Protein AF-A0A934W436-F1 (afdb_monomer_lite)

Structure (mmCIF, N/CA/C/O backbone):
data_AF-A0A934W436-F1
#
_entry.id   AF-A0A934W436-F1
#
loop_
_atom_site.group_PDB
_atom_site.id
_atom_site.type_symbol
_atom_site.label_atom_id
_atom_site.label_alt_id
_atom_site.label_comp_id
_atom_site.label_asym_id
_atom_site.label_entity_id
_atom_site.label_seq_id
_atom_site.pdbx_PDB_ins_code
_atom_site.Cartn_x
_atom_site.Cartn_y
_atom_site.Cartn_z
_atom_site.occupancy
_atom_site.B_iso_or_equiv
_atom_site.auth_seq_id
_atom_site.auth_comp_id
_atom_site.auth_asym_id
_atom_site.auth_atom_id
_atom_site.pdbx_PDB_model_num
ATOM 1 N N . MET A 1 1 ? 6.545 0.722 -7.356 1.00 91.00 1 MET A N 1
ATOM 2 C CA . MET A 1 1 ? 7.715 1.600 -7.583 1.00 91.00 1 MET A CA 1
ATOM 3 C C . MET A 1 1 ? 7.360 2.884 -8.337 1.00 91.00 1 MET A C 1
ATOM 5 O O . MET A 1 1 ? 6.712 2.818 -9.384 1.00 91.00 1 MET A O 1
ATOM 9 N N . PHE A 1 2 ? 7.824 4.039 -7.852 1.00 93.25 2 PHE A N 1
ATOM 10 C CA . PHE A 1 2 ? 7.651 5.366 -8.471 1.00 93.25 2 PHE A CA 1
ATOM 11 C C . PHE A 1 2 ? 8.855 6.288 -8.186 1.00 93.25 2 PHE A C 1
ATOM 13 O O . PHE A 1 2 ? 9.801 5.868 -7.521 1.00 93.25 2 PHE A O 1
ATOM 20 N N . LEU A 1 3 ? 8.851 7.511 -8.733 1.00 93.94 3 LEU A N 1
ATOM 21 C CA . LEU A 1 3 ? 9.884 8.522 -8.483 1.00 93.94 3 LEU A CA 1
ATOM 22 C C . LEU A 1 3 ? 9.364 9.609 -7.542 1.00 93.94 3 LEU A C 1
ATOM 24 O O . LEU A 1 3 ? 8.308 10.186 -7.796 1.00 93.94 3 LEU A O 1
ATOM 28 N N . LEU A 1 4 ? 10.141 9.910 -6.506 1.00 94.25 4 LEU A N 1
ATOM 29 C CA . LEU A 1 4 ? 9.974 11.071 -5.640 1.00 94.25 4 LEU A CA 1
ATOM 30 C C . LEU A 1 4 ? 11.199 11.973 -5.836 1.00 94.25 4 LEU A C 1
ATOM 32 O O . LEU A 1 4 ? 12.282 11.711 -5.308 1.00 94.25 4 LEU A O 1
ATOM 36 N N . GLY A 1 5 ? 11.064 12.979 -6.704 1.00 91.00 5 GLY A N 1
ATOM 37 C CA . GLY A 1 5 ? 12.211 13.736 -7.210 1.00 91.00 5 GLY A CA 1
ATOM 38 C C . GLY A 1 5 ? 13.228 12.810 -7.907 1.00 91.00 5 GLY A C 1
ATOM 39 O O . GLY A 1 5 ? 12.839 12.061 -8.805 1.00 91.00 5 GLY A O 1
ATOM 40 N N . PRO A 1 6 ? 14.520 12.820 -7.519 1.00 90.19 6 PRO A N 1
ATOM 41 C CA . PRO A 1 6 ? 15.531 11.916 -8.078 1.00 90.19 6 PRO A CA 1
ATOM 42 C C . PRO A 1 6 ? 15.513 10.508 -7.451 1.00 90.19 6 PRO A C 1
ATOM 44 O O . PRO A 1 6 ? 16.274 9.636 -7.876 1.00 90.19 6 PRO A O 1
ATOM 47 N N . THR A 1 7 ? 14.692 10.279 -6.423 1.00 92.38 7 THR A N 1
ATOM 48 C CA . THR A 1 7 ? 14.712 9.054 -5.621 1.00 92.38 7 THR A CA 1
ATOM 49 C C . THR A 1 7 ? 13.713 8.034 -6.149 1.00 92.38 7 THR A C 1
ATOM 51 O O . THR A 1 7 ? 12.533 8.328 -6.327 1.00 92.38 7 THR A O 1
ATOM 54 N N . VAL A 1 8 ? 14.171 6.798 -6.355 1.00 93.81 8 VAL A N 1
ATOM 55 C CA . VAL A 1 8 ? 13.284 5.658 -6.619 1.00 93.81 8 VAL A CA 1
ATOM 56 C C . VAL A 1 8 ? 12.696 5.172 -5.299 1.00 93.81 8 VAL A C 1
ATOM 58 O O . VAL A 1 8 ? 13.447 4.725 -4.425 1.00 93.81 8 VAL A O 1
ATOM 61 N N . VAL A 1 9 ? 11.368 5.219 -5.200 1.00 95.56 9 VAL A N 1
ATOM 62 C CA . VAL A 1 9 ? 10.598 4.639 -4.099 1.00 95.56 9 VAL A CA 1
ATOM 63 C C . VAL A 1 9 ? 10.092 3.256 -4.501 1.00 95.56 9 VAL A C 1
ATOM 65 O O . VAL A 1 9 ? 9.494 3.095 -5.571 1.00 95.56 9 VAL A O 1
ATOM 68 N N . TYR A 1 10 ? 10.335 2.255 -3.660 1.00 94.56 10 TYR A N 1
ATOM 69 C CA . TYR A 1 10 ? 9.993 0.850 -3.888 1.00 94.56 10 TYR A CA 1
ATOM 70 C C . TYR A 1 10 ? 9.135 0.281 -2.752 1.00 94.56 10 TYR A C 1
ATOM 72 O O . TYR A 1 10 ? 9.094 0.820 -1.656 1.00 94.56 10 TYR A O 1
ATOM 80 N N . SER A 1 11 ? 8.438 -0.815 -3.024 1.00 93.06 11 SER A N 1
ATOM 81 C CA . SER A 1 11 ? 7.536 -1.497 -2.090 1.00 93.06 11 SER A CA 1
ATOM 82 C C . SER A 1 11 ? 7.947 -2.948 -1.849 1.00 93.06 11 SER A C 1
ATOM 84 O O . SER A 1 11 ? 8.838 -3.473 -2.520 1.00 93.06 11 SER A O 1
ATOM 86 N N . ALA A 1 12 ? 7.263 -3.634 -0.930 1.00 92.19 12 ALA A N 1
ATOM 87 C CA . ALA A 1 12 ? 7.470 -5.065 -0.695 1.00 92.19 12 ALA A CA 1
ATOM 88 C C . ALA A 1 12 ? 7.273 -5.897 -1.977 1.00 92.19 12 ALA A C 1
ATOM 90 O O . ALA A 1 12 ? 8.106 -6.741 -2.301 1.00 92.19 12 ALA A O 1
ATOM 91 N N . SER A 1 13 ? 6.233 -5.601 -2.761 1.00 89.94 13 SER A N 1
ATOM 92 C CA . SER A 1 13 ? 5.982 -6.273 -4.042 1.00 89.94 13 SER A CA 1
ATOM 93 C C . SER A 1 13 ? 7.091 -6.014 -5.067 1.00 89.94 13 SER A C 1
ATOM 95 O O . SER A 1 13 ? 7.414 -6.901 -5.858 1.00 89.94 13 SER A O 1
ATOM 97 N N . ASP A 1 14 ? 7.717 -4.831 -5.042 1.00 93.69 14 ASP A N 1
ATOM 98 C CA . ASP A 1 14 ? 8.873 -4.539 -5.897 1.00 93.69 14 ASP A CA 1
ATOM 99 C C . ASP A 1 14 ? 10.105 -5.364 -5.476 1.00 93.69 14 ASP A C 1
ATOM 101 O O . ASP A 1 14 ? 10.838 -5.841 -6.341 1.00 93.69 14 ASP A O 1
ATOM 105 N N . LEU A 1 15 ? 10.307 -5.599 -4.172 1.00 93.50 15 LEU A N 1
ATOM 106 C CA . LEU A 1 15 ? 11.366 -6.488 -3.673 1.00 93.50 15 LEU A CA 1
ATOM 107 C C . LEU A 1 15 ? 11.132 -7.941 -4.101 1.00 93.50 15 LEU A C 1
ATOM 109 O O . LEU A 1 15 ? 12.060 -8.598 -4.571 1.00 93.50 15 LEU A O 1
ATOM 113 N N . THR A 1 16 ? 9.895 -8.438 -4.006 1.00 94.56 16 THR A N 1
ATOM 114 C CA . THR A 1 16 ? 9.536 -9.775 -4.507 1.00 94.56 16 THR A CA 1
ATOM 115 C C . THR A 1 16 ? 9.777 -9.888 -6.011 1.00 94.56 16 THR A C 1
ATOM 117 O O . THR A 1 16 ? 10.328 -10.886 -6.479 1.00 94.56 16 THR A O 1
ATOM 120 N N . ALA A 1 17 ? 9.418 -8.855 -6.778 1.00 92.62 17 ALA A N 1
ATOM 121 C CA . ALA A 1 17 ? 9.680 -8.820 -8.211 1.00 92.62 17 ALA A CA 1
ATOM 122 C C . ALA A 1 17 ? 11.184 -8.834 -8.525 1.00 92.62 17 ALA A C 1
ATOM 124 O O . ALA A 1 17 ? 11.608 -9.578 -9.407 1.00 92.62 17 ALA A O 1
ATOM 125 N N . ALA A 1 18 ? 11.992 -8.065 -7.787 1.00 95.00 18 ALA A N 1
ATOM 126 C CA . ALA A 1 18 ? 13.448 -8.063 -7.916 1.00 95.00 18 ALA A CA 1
ATOM 127 C C . ALA A 1 18 ? 14.056 -9.437 -7.613 1.00 95.00 18 ALA A C 1
ATOM 129 O O . ALA A 1 18 ? 14.868 -9.910 -8.397 1.00 95.00 18 ALA A O 1
ATOM 130 N N . ALA A 1 19 ? 13.608 -10.097 -6.542 1.00 96.81 19 ALA A N 1
ATOM 131 C CA . ALA A 1 19 ? 14.071 -11.432 -6.164 1.00 96.81 19 ALA A CA 1
ATOM 132 C C . ALA A 1 19 ? 13.651 -12.531 -7.156 1.00 96.81 19 ALA A C 1
ATOM 134 O O . ALA A 1 19 ? 14.287 -13.578 -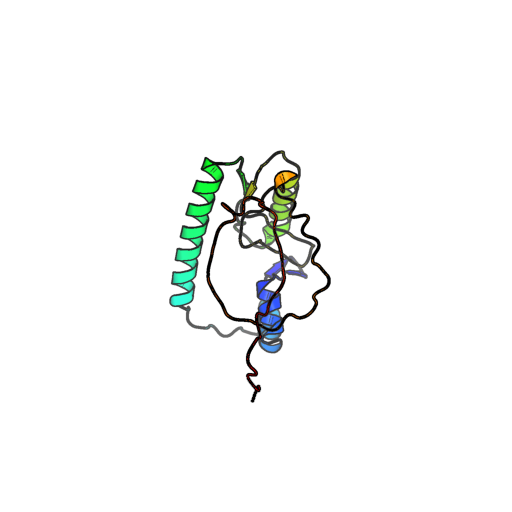7.223 1.00 96.81 19 ALA A O 1
ATOM 135 N N . THR A 1 20 ? 12.569 -12.312 -7.908 1.00 97.06 20 THR A N 1
ATOM 136 C CA . THR A 1 20 ? 12.102 -13.258 -8.932 1.00 97.06 20 THR A CA 1
ATOM 137 C C . THR A 1 20 ? 12.862 -13.081 -10.247 1.00 97.06 20 THR A C 1
ATOM 139 O O . THR A 1 20 ? 13.146 -14.059 -10.934 1.00 97.06 20 THR A O 1
ATOM 142 N N . CYS A 1 21 ? 13.156 -11.835 -10.632 1.00 96.12 21 CYS A N 1
ATOM 143 C CA . CYS A 1 21 ? 13.908 -11.515 -11.841 1.00 96.12 21 CYS A CA 1
ATOM 144 C C . CYS A 1 21 ? 14.511 -10.104 -11.750 1.00 96.12 21 CYS A C 1
ATOM 146 O O . CYS A 1 21 ? 13.811 -9.098 -11.929 1.00 96.12 21 CYS A O 1
ATOM 148 N N . GLU A 1 22 ? 15.826 -10.007 -11.544 1.00 95.75 22 GLU A N 1
ATOM 149 C CA . GLU A 1 22 ? 16.506 -8.716 -11.409 1.00 95.75 22 GLU A CA 1
ATOM 150 C C . GLU A 1 22 ? 16.471 -7.915 -12.717 1.00 95.75 22 GLU A C 1
ATOM 152 O O . GLU A 1 22 ? 16.292 -6.695 -12.699 1.00 95.75 22 GLU A O 1
ATOM 157 N N . TRP A 1 23 ? 16.582 -8.598 -13.863 1.00 93.38 23 TRP A N 1
ATOM 158 C CA . TRP A 1 23 ? 16.550 -7.966 -15.185 1.00 93.38 23 TRP A CA 1
ATOM 159 C C . TRP A 1 23 ? 15.229 -7.236 -15.450 1.00 93.38 23 TRP A C 1
ATOM 161 O O . TRP A 1 23 ? 15.224 -6.072 -15.859 1.00 93.38 23 TRP A O 1
ATOM 171 N N . ALA A 1 24 ? 14.097 -7.886 -15.164 1.00 91.75 24 ALA A N 1
ATOM 172 C CA . ALA A 1 24 ? 12.779 -7.282 -15.338 1.00 91.75 24 ALA A CA 1
ATOM 173 C C . ALA A 1 24 ? 12.615 -6.032 -14.456 1.00 91.75 24 ALA A C 1
ATOM 175 O O . ALA A 1 24 ? 12.082 -5.013 -14.902 1.00 91.75 24 ALA A O 1
ATOM 176 N N . THR A 1 25 ? 13.116 -6.078 -13.220 1.00 93.38 25 THR A N 1
ATOM 177 C CA . THR A 1 25 ? 13.111 -4.922 -12.316 1.00 93.38 25 THR A CA 1
ATOM 178 C C . THR A 1 25 ? 14.012 -3.795 -12.824 1.00 93.38 25 THR A C 1
ATOM 180 O O . THR A 1 25 ? 13.583 -2.641 -12.830 1.00 93.38 25 THR A O 1
ATOM 183 N N . MET A 1 26 ? 15.210 -4.101 -13.332 1.00 93.94 26 MET A N 1
ATOM 184 C CA . MET A 1 26 ? 16.108 -3.106 -13.931 1.00 93.94 26 MET A CA 1
ATOM 185 C C . MET A 1 26 ? 15.455 -2.392 -15.122 1.00 93.94 26 MET A C 1
ATOM 187 O O . MET A 1 26 ? 15.512 -1.165 -15.204 1.00 93.94 26 MET A O 1
ATOM 191 N N . HIS A 1 27 ? 14.769 -3.127 -16.001 1.00 93.19 27 HIS A N 1
ATOM 192 C CA . HIS A 1 27 ? 14.014 -2.538 -17.111 1.00 93.19 27 HIS A CA 1
ATOM 193 C C . HIS A 1 27 ? 12.884 -1.621 -16.624 1.00 93.19 27 HIS A C 1
ATOM 195 O O . HIS A 1 27 ? 12.697 -0.527 -17.162 1.00 93.19 27 HIS A O 1
ATOM 201 N N . ARG A 1 28 ? 12.163 -2.018 -15.565 1.00 92.69 28 ARG A N 1
ATOM 202 C CA . ARG A 1 28 ? 11.137 -1.169 -14.936 1.00 92.69 28 ARG A CA 1
ATOM 203 C C . ARG A 1 28 ? 11.723 0.130 -14.395 1.00 92.69 28 ARG A C 1
ATOM 205 O O . ARG A 1 28 ? 11.153 1.191 -14.639 1.00 92.69 28 ARG A O 1
ATOM 212 N N . VAL A 1 29 ? 12.863 0.064 -13.706 1.00 93.44 29 VAL A N 1
ATOM 213 C CA . VAL A 1 29 ? 13.583 1.256 -13.227 1.00 93.44 29 VAL A CA 1
ATOM 214 C C . VAL A 1 29 ? 14.011 2.126 -14.408 1.00 93.44 29 VAL A C 1
ATOM 216 O O . VAL A 1 29 ? 13.778 3.333 -14.400 1.00 93.44 29 VAL A O 1
ATOM 219 N N . GLY A 1 30 ? 14.589 1.517 -15.446 1.00 94.06 30 GLY A N 1
ATOM 220 C CA . GLY A 1 30 ? 15.020 2.209 -16.656 1.00 94.06 30 GLY A CA 1
ATOM 221 C C . GLY A 1 30 ? 13.892 3.008 -17.306 1.00 94.06 30 GLY A C 1
ATOM 222 O O . GLY A 1 30 ? 14.100 4.169 -17.652 1.00 94.06 30 GLY A O 1
ATOM 223 N N . ALA A 1 31 ? 12.691 2.437 -17.408 1.00 93.69 31 ALA A N 1
ATOM 224 C CA . ALA A 1 31 ? 11.555 3.150 -17.985 1.00 93.69 31 ALA A CA 1
ATOM 225 C C . ALA A 1 31 ? 11.033 4.273 -17.092 1.00 93.69 31 ALA A C 1
ATOM 227 O O . ALA A 1 31 ? 10.691 5.339 -17.595 1.00 93.69 31 ALA A O 1
ATOM 228 N N . LYS A 1 32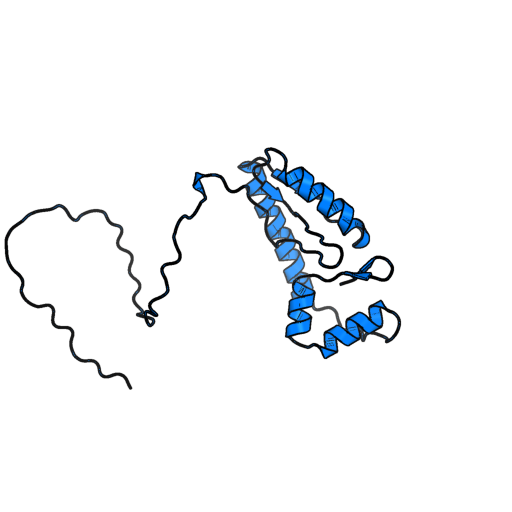 ? 11.012 4.083 -15.763 1.00 91.44 32 LYS A N 1
ATOM 229 C CA . LYS A 1 32 ? 10.656 5.167 -14.831 1.00 91.44 32 LYS A CA 1
ATOM 230 C C . LYS A 1 32 ? 11.615 6.354 -14.952 1.00 91.44 32 LYS A C 1
ATOM 232 O O . LYS A 1 32 ? 11.177 7.486 -14.807 1.00 91.44 32 LYS A O 1
ATOM 237 N N . LEU A 1 33 ? 12.884 6.099 -15.273 1.00 91.81 33 LEU A N 1
ATOM 238 C CA . LEU A 1 33 ? 13.908 7.119 -15.523 1.00 91.81 33 LEU A CA 1
ATOM 239 C C . LEU A 1 33 ? 13.932 7.640 -16.974 1.00 91.81 33 LEU A C 1
ATOM 241 O O . LEU A 1 33 ? 14.824 8.414 -17.314 1.00 91.81 33 LEU A O 1
ATOM 245 N N . GLY A 1 34 ? 13.016 7.197 -17.842 1.00 92.19 34 GLY A N 1
ATOM 246 C CA . GLY A 1 34 ? 12.955 7.614 -19.247 1.00 92.19 34 GLY A CA 1
ATOM 247 C C . GLY A 1 34 ? 14.100 7.095 -20.126 1.00 92.19 34 GLY A C 1
ATOM 248 O O . GLY A 1 34 ? 14.362 7.659 -21.182 1.00 92.19 34 GLY A O 1
ATOM 249 N N . ARG A 1 35 ? 14.811 6.043 -19.698 1.00 94.38 35 ARG A N 1
ATOM 250 C CA . ARG A 1 35 ? 15.982 5.492 -20.411 1.00 94.38 35 ARG A CA 1
ATOM 251 C C . ARG A 1 35 ? 15.631 4.404 -21.417 1.00 94.38 35 ARG A C 1
ATOM 253 O O . ARG A 1 35 ? 16.382 4.187 -22.360 1.00 94.38 35 ARG A O 1
ATOM 260 N N . VAL A 1 36 ? 14.536 3.688 -21.182 1.00 94.50 36 VAL A N 1
ATOM 261 C CA . VAL A 1 36 ? 14.044 2.612 -22.051 1.00 94.50 36 VAL A CA 1
ATOM 262 C C . VAL A 1 36 ? 12.529 2.697 -22.155 1.00 94.50 36 VAL A C 1
ATOM 264 O O . VAL A 1 36 ? 11.864 3.152 -21.225 1.00 94.50 36 VAL A O 1
ATOM 267 N N . GLU A 1 37 ? 11.974 2.228 -23.265 1.00 90.81 37 GLU A N 1
ATOM 268 C CA . GLU A 1 37 ? 10.537 2.003 -23.370 1.00 90.81 37 GLU A CA 1
ATOM 269 C C . GLU A 1 37 ? 10.173 0.673 -22.698 1.00 90.81 37 GLU A C 1
ATOM 271 O O . GLU A 1 37 ? 10.914 -0.311 -22.774 1.00 90.81 37 GLU A O 1
ATOM 276 N N . LEU A 1 38 ? 9.039 0.646 -22.000 1.00 85.75 38 LEU A N 1
ATOM 277 C CA . LEU A 1 38 ? 8.544 -0.552 -21.333 1.00 85.75 38 LEU A CA 1
ATOM 278 C C . LEU A 1 38 ? 7.468 -1.184 -22.210 1.00 85.75 38 LEU A C 1
ATOM 280 O O . LEU A 1 38 ? 6.481 -0.527 -22.543 1.00 85.75 38 LEU A O 1
ATOM 284 N N . SER A 1 39 ? 7.653 -2.453 -22.574 1.00 82.56 39 SER A N 1
ATOM 285 C CA . SER A 1 39 ? 6.657 -3.190 -23.348 1.00 82.56 39 SER A CA 1
ATOM 286 C C . SER A 1 39 ? 5.315 -3.185 -22.620 1.00 82.56 39 SER A C 1
ATOM 288 O O . SER A 1 39 ? 5.237 -3.491 -21.427 1.00 82.56 39 SER A O 1
ATOM 290 N N . LYS A 1 40 ? 4.256 -2.831 -23.348 1.00 78.25 40 LYS A N 1
ATOM 291 C CA . LYS A 1 40 ? 2.889 -2.949 -22.850 1.00 78.25 40 LYS A CA 1
ATOM 292 C C . LYS A 1 40 ? 2.504 -4.421 -22.889 1.00 78.25 40 LYS A C 1
ATOM 294 O O . LYS A 1 40 ? 2.593 -5.054 -23.937 1.00 78.25 40 LYS A O 1
ATOM 299 N N . PHE A 1 41 ? 2.109 -4.947 -21.741 1.00 78.44 41 PHE A N 1
ATOM 300 C CA . PHE A 1 41 ? 1.466 -6.249 -21.654 1.00 78.44 41 PHE A CA 1
ATOM 301 C C . PHE A 1 41 ? -0.045 -6.039 -21.661 1.00 78.44 41 PHE A C 1
ATOM 303 O O . PHE A 1 41 ? -0.525 -5.027 -21.142 1.00 78.44 41 PHE A O 1
ATOM 310 N N . GLU A 1 42 ? -0.770 -6.985 -22.254 1.00 87.25 42 GLU A N 1
ATOM 311 C CA . GLU A 1 42 ? -2.229 -7.020 -22.164 1.00 87.25 42 GLU A CA 1
ATOM 312 C C . GLU A 1 42 ? -2.669 -7.078 -20.700 1.00 87.25 42 GLU A C 1
ATOM 314 O O . GLU A 1 42 ? -1.976 -7.641 -19.844 1.00 87.25 42 GLU A O 1
ATOM 319 N N . ALA A 1 43 ? -3.814 -6.463 -20.410 1.00 85.50 43 ALA A N 1
ATOM 320 C CA . ALA A 1 43 ? -4.379 -6.502 -19.073 1.00 85.50 43 ALA A CA 1
ATOM 321 C C . ALA A 1 43 ? -4.713 -7.951 -18.689 1.00 85.50 43 ALA A C 1
ATOM 323 O O . ALA A 1 43 ? -5.308 -8.696 -19.465 1.00 85.50 43 ALA A O 1
ATOM 324 N N . ASP A 1 44 ? -4.339 -8.347 -17.474 1.00 92.06 44 ASP A N 1
ATOM 325 C CA . ASP A 1 44 ? -4.717 -9.647 -16.929 1.00 92.06 44 ASP A CA 1
ATOM 326 C C . ASP A 1 44 ? -6.121 -9.542 -16.311 1.00 92.06 44 ASP A C 1
ATOM 328 O O . ASP A 1 44 ? -6.308 -8.985 -15.223 1.00 92.06 44 ASP A O 1
ATOM 332 N N . ASP A 1 45 ? -7.120 -10.076 -17.015 1.00 94.75 45 ASP A N 1
ATOM 333 C CA . ASP A 1 45 ? -8.521 -10.072 -16.581 1.00 94.75 45 ASP A CA 1
ATOM 334 C C . ASP A 1 45 ? -8.734 -10.808 -15.249 1.00 94.75 45 ASP A C 1
ATOM 336 O O . ASP A 1 45 ? -9.586 -10.418 -14.439 1.00 94.75 45 ASP A O 1
ATOM 340 N N . MET A 1 46 ? -7.952 -11.858 -14.981 1.00 95.81 46 MET A N 1
ATOM 341 C CA . MET A 1 46 ? -8.017 -12.594 -13.719 1.00 95.81 46 MET A CA 1
ATOM 342 C C . MET A 1 46 ? -7.445 -11.762 -12.575 1.00 95.81 46 MET A C 1
ATOM 344 O O . MET A 1 46 ? -8.043 -11.725 -11.494 1.00 95.81 46 MET A O 1
ATOM 348 N N . LEU A 1 47 ? -6.346 -11.044 -12.808 1.00 92.25 47 LEU A N 1
ATOM 349 C CA . LEU A 1 47 ? -5.797 -10.093 -11.845 1.00 92.25 47 LEU A CA 1
ATOM 350 C C . LEU A 1 47 ? -6.792 -8.959 -11.568 1.00 92.25 47 LEU A C 1
ATOM 352 O O . LEU A 1 47 ? -7.075 -8.668 -10.406 1.00 92.25 47 LEU A O 1
ATOM 356 N N . ALA A 1 48 ? -7.388 -8.372 -12.610 1.00 93.62 48 ALA A N 1
ATOM 357 C CA . ALA A 1 48 ? -8.374 -7.301 -12.476 1.00 93.62 48 ALA A CA 1
ATOM 358 C C . ALA A 1 48 ? -9.616 -7.750 -11.689 1.00 93.62 48 ALA A C 1
ATOM 360 O O . ALA A 1 48 ? -10.130 -7.019 -10.838 1.00 93.62 48 ALA A O 1
ATOM 361 N N . ARG A 1 49 ? -10.096 -8.974 -11.936 1.00 96.38 49 ARG A N 1
ATOM 362 C CA . ARG A 1 49 ? -11.200 -9.564 -11.173 1.00 96.38 49 ARG A CA 1
ATOM 363 C C . ARG A 1 49 ? -10.814 -9.819 -9.717 1.00 96.38 49 ARG A C 1
ATOM 365 O O . ARG A 1 49 ? -11.609 -9.531 -8.825 1.00 96.38 49 ARG A O 1
ATOM 372 N N . THR A 1 50 ? -9.619 -10.352 -9.475 1.00 95.94 50 THR A N 1
ATOM 373 C CA . THR A 1 50 ? -9.146 -10.679 -8.122 1.00 95.94 50 THR A CA 1
ATOM 374 C C . THR A 1 50 ? -8.937 -9.419 -7.287 1.00 95.94 50 THR A C 1
ATOM 376 O O . THR A 1 50 ? -9.33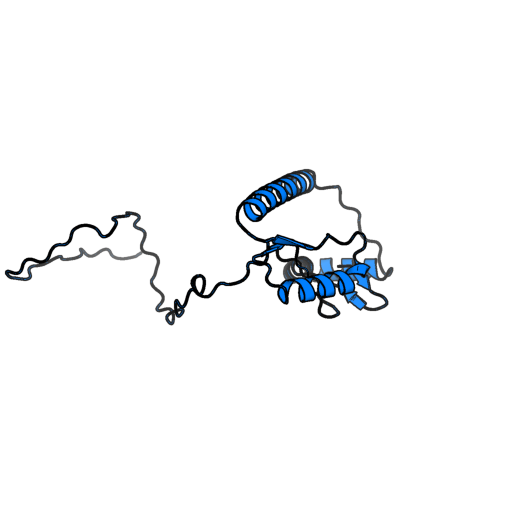7 -9.410 -6.128 1.00 95.94 50 THR A O 1
ATOM 379 N N . ALA A 1 51 ? -8.425 -8.337 -7.882 1.00 91.50 51 ALA A N 1
ATOM 380 C CA . ALA A 1 51 ? -8.301 -7.037 -7.225 1.00 91.50 51 ALA A CA 1
ATOM 381 C C . ALA A 1 51 ? -9.660 -6.532 -6.710 1.00 91.50 51 ALA A C 1
ATOM 383 O O . ALA A 1 51 ? -9.805 -6.275 -5.521 1.00 91.50 51 ALA A O 1
ATOM 384 N N . LYS A 1 52 ? -10.698 -6.537 -7.561 1.00 95.19 52 LYS A N 1
ATOM 385 C CA . LYS A 1 52 ? -12.062 -6.130 -7.166 1.00 95.19 52 LYS A CA 1
ATOM 386 C C . LYS A 1 52 ? -12.637 -6.981 -6.030 1.00 95.19 52 LYS A C 1
ATOM 388 O O . LYS A 1 52 ? -13.333 -6.471 -5.154 1.00 95.19 52 LYS A O 1
ATOM 393 N N . LEU A 1 53 ? -12.392 -8.293 -6.061 1.00 96.56 53 LEU A N 1
ATOM 394 C CA . LEU A 1 53 ? -12.831 -9.197 -4.994 1.00 96.56 53 LEU A CA 1
ATOM 395 C C . LEU A 1 53 ? -12.070 -8.947 -3.684 1.00 96.56 53 LEU A C 1
ATOM 397 O O . LEU A 1 53 ? -12.679 -9.048 -2.617 1.00 96.56 53 LEU A O 1
ATOM 401 N N . GLY A 1 54 ? -10.781 -8.608 -3.778 1.00 92.81 54 GLY A N 1
ATOM 402 C CA . GLY A 1 54 ? -9.943 -8.169 -2.664 1.00 92.81 54 GLY A CA 1
ATOM 403 C C . GLY A 1 54 ? -10.477 -6.891 -2.026 1.00 92.81 54 GLY A C 1
ATOM 404 O O . GLY A 1 54 ? -10.805 -6.911 -0.844 1.00 92.81 54 GLY A O 1
ATOM 405 N N . ASP A 1 55 ? -10.709 -5.843 -2.817 1.00 91.88 55 ASP A N 1
ATOM 406 C CA . ASP A 1 55 ? -11.258 -4.567 -2.333 1.00 91.88 55 ASP A CA 1
ATOM 407 C C . ASP A 1 55 ? -12.600 -4.776 -1.607 1.00 91.88 55 ASP A C 1
ATOM 409 O O . ASP A 1 55 ? -12.834 -4.273 -0.508 1.00 91.88 55 ASP A O 1
ATOM 413 N N . ALA A 1 56 ? -13.485 -5.597 -2.183 1.00 95.19 56 ALA A N 1
ATOM 414 C CA . ALA A 1 56 ? -14.761 -5.926 -1.557 1.00 95.19 56 ALA A CA 1
ATOM 415 C C . ALA A 1 56 ? -14.594 -6.712 -0.244 1.00 95.19 56 ALA A C 1
ATOM 417 O O . ALA A 1 56 ? -15.423 -6.583 0.657 1.00 95.19 56 ALA A O 1
ATOM 418 N N . HIS A 1 57 ? -13.573 -7.568 -0.140 1.00 93.69 57 HIS A N 1
ATOM 419 C CA . HIS A 1 57 ? -13.254 -8.276 1.098 1.00 93.69 57 HIS A CA 1
ATOM 420 C C . HIS A 1 57 ? -12.733 -7.320 2.169 1.00 93.69 57 HIS A C 1
ATOM 422 O O . HIS A 1 57 ? -13.232 -7.360 3.290 1.00 93.69 57 HIS A O 1
ATOM 428 N N . GLU A 1 58 ? -11.812 -6.431 1.813 1.00 92.25 58 GLU A N 1
ATOM 429 C CA . GLU A 1 58 ? -11.260 -5.426 2.718 1.00 92.25 58 GLU A CA 1
ATOM 430 C C . GLU A 1 58 ? -12.353 -4.508 3.287 1.00 92.25 58 GLU A C 1
ATOM 432 O O . GLU A 1 58 ? -12.409 -4.294 4.497 1.00 92.25 58 GLU A O 1
ATOM 437 N N . LEU A 1 59 ? -13.311 -4.074 2.460 1.00 93.25 59 LEU A N 1
ATOM 438 C CA . LEU A 1 59 ? -14.462 -3.286 2.918 1.00 93.25 59 LEU A CA 1
ATOM 439 C C . LEU A 1 59 ? -15.370 -4.042 3.900 1.00 93.25 59 LEU A C 1
ATOM 441 O O . LEU A 1 59 ? -15.888 -3.439 4.840 1.00 93.25 59 LEU A O 1
ATOM 445 N N . ARG A 1 60 ? -15.562 -5.357 3.713 1.00 95.06 60 ARG A N 1
ATOM 446 C CA . ARG A 1 60 ? -16.311 -6.184 4.678 1.00 95.06 60 ARG A CA 1
ATOM 447 C C . ARG A 1 60 ? -15.569 -6.282 6.008 1.00 95.06 60 ARG A C 1
ATOM 449 O O . ARG A 1 60 ? -16.173 -6.068 7.051 1.00 95.06 60 ARG A O 1
ATOM 456 N N . VAL A 1 61 ? -14.261 -6.533 5.961 1.00 93.88 61 VAL A N 1
ATOM 457 C CA . VAL A 1 61 ? -13.415 -6.592 7.162 1.00 93.88 61 VAL A CA 1
ATOM 458 C C . VAL A 1 61 ? -13.429 -5.254 7.902 1.00 93.88 61 VAL A C 1
ATOM 460 O O . VAL A 1 61 ? -13.580 -5.231 9.119 1.00 93.88 61 VAL A O 1
ATOM 463 N N . LEU A 1 62 ? -13.337 -4.132 7.188 1.00 93.81 62 LEU A N 1
ATOM 464 C CA . LEU A 1 62 ? -13.445 -2.800 7.778 1.00 93.81 62 LEU A CA 1
ATOM 465 C C . LEU A 1 62 ? -14.790 -2.586 8.488 1.00 93.81 62 LEU A C 1
ATOM 467 O O . LEU A 1 62 ? -14.813 -2.037 9.589 1.00 93.81 62 LEU A O 1
ATOM 471 N N . ALA A 1 63 ? -15.901 -3.017 7.885 1.00 96.19 63 ALA A N 1
ATOM 472 C CA . ALA A 1 63 ? -17.218 -2.919 8.512 1.00 96.19 63 ALA A CA 1
ATOM 473 C C . ALA A 1 63 ? -17.284 -3.719 9.826 1.00 96.19 63 ALA A C 1
ATOM 475 O O . ALA A 1 63 ? -17.760 -3.197 10.836 1.00 96.19 63 ALA A O 1
ATOM 476 N N . ASP A 1 64 ? -16.735 -4.936 9.841 1.00 95.44 64 ASP A N 1
ATOM 477 C CA . ASP A 1 64 ? -16.668 -5.779 11.042 1.00 95.44 64 ASP A CA 1
ATOM 478 C C . ASP A 1 64 ? -15.777 -5.156 12.136 1.00 95.44 64 ASP A C 1
ATOM 480 O O . ASP A 1 64 ? -16.117 -5.171 13.325 1.00 95.44 64 ASP A O 1
ATOM 484 N N . LEU A 1 65 ? -14.647 -4.556 11.746 1.00 94.56 65 LEU A N 1
ATOM 485 C CA . LEU A 1 65 ? -13.752 -3.849 12.665 1.00 94.56 65 LEU A CA 1
ATOM 486 C C . LEU A 1 65 ? -14.446 -2.631 13.285 1.00 94.56 65 LEU A C 1
ATOM 488 O O . LEU A 1 65 ? -14.422 -2.479 14.503 1.00 94.56 65 LEU A O 1
ATOM 492 N N . LYS A 1 66 ? -15.133 -1.813 12.479 1.00 95.75 66 LYS A N 1
ATOM 493 C CA . LYS A 1 66 ? -15.898 -0.645 12.952 1.00 95.75 66 LYS A CA 1
ATOM 494 C C . LYS A 1 66 ? -17.050 -1.018 13.883 1.00 95.75 66 LYS A C 1
ATOM 496 O O . LYS A 1 66 ? -17.406 -0.237 14.757 1.00 95.75 66 LYS A O 1
ATOM 501 N N . ALA A 1 67 ? -17.634 -2.202 13.711 1.00 96.94 67 ALA A N 1
ATOM 502 C CA . ALA A 1 67 ? -18.697 -2.685 14.588 1.00 96.94 67 ALA A CA 1
ATOM 503 C C . ALA A 1 67 ? -18.190 -3.086 15.984 1.00 96.94 67 ALA A C 1
ATOM 505 O O . ALA A 1 67 ? -18.980 -3.162 16.924 1.00 96.94 67 ALA A O 1
ATOM 506 N N . THR A 1 68 ? -16.893 -3.376 16.129 1.00 94.50 68 THR A N 1
ATOM 507 C CA . THR A 1 68 ? -16.339 -3.997 17.342 1.00 94.50 68 THR A CA 1
ATOM 508 C C . THR A 1 68 ? -15.240 -3.186 18.020 1.00 94.50 68 THR A C 1
ATOM 510 O O . THR A 1 68 ? -14.908 -3.472 19.172 1.00 94.50 68 THR A O 1
ATOM 513 N N . ARG A 1 69 ? -14.649 -2.203 17.334 1.00 94.88 69 ARG A N 1
ATOM 514 C CA . ARG A 1 69 ? -13.463 -1.471 17.788 1.00 94.88 69 ARG A CA 1
ATOM 515 C C . ARG A 1 69 ? -13.493 -0.014 17.350 1.00 94.88 69 ARG A C 1
ATOM 517 O O . ARG A 1 69 ? -14.191 0.353 16.411 1.00 94.88 69 ARG A O 1
ATOM 524 N N . ASP A 1 70 ? -12.674 0.789 18.020 1.00 95.25 70 ASP A N 1
ATOM 525 C CA . ASP A 1 70 ? -12.342 2.136 17.568 1.00 95.25 70 ASP A CA 1
ATOM 526 C C . ASP A 1 70 ? -11.317 2.059 16.426 1.00 95.25 70 ASP A C 1
ATOM 528 O O . ASP A 1 70 ? -10.228 1.499 16.603 1.00 95.25 70 ASP A O 1
ATOM 532 N N . VAL A 1 71 ? -11.693 2.564 15.250 1.00 96.06 71 VAL A N 1
ATOM 533 C CA . VAL A 1 71 ? -10.924 2.444 14.006 1.00 96.06 71 VAL A CA 1
ATOM 534 C C . VAL A 1 71 ? -10.578 3.833 13.488 1.00 96.06 71 VAL A C 1
ATOM 536 O O . VAL A 1 71 ? -11.469 4.621 13.178 1.00 96.06 71 VAL A O 1
ATOM 539 N N . VAL A 1 72 ? -9.286 4.093 13.304 1.00 96.88 72 VAL A N 1
ATOM 540 C CA . VAL A 1 72 ? -8.800 5.231 12.518 1.00 96.88 72 VAL A CA 1
ATOM 541 C C . VAL A 1 72 ? -8.478 4.743 11.114 1.00 96.88 72 VAL A C 1
ATOM 543 O O . VAL A 1 72 ? -7.679 3.827 10.928 1.00 96.88 72 VAL A O 1
ATOM 546 N N . GLU A 1 73 ? -9.106 5.354 10.119 1.00 95.25 73 GLU A N 1
ATOM 547 C CA . GLU A 1 73 ? -8.850 5.073 8.710 1.00 95.25 73 GLU A CA 1
ATOM 548 C C . GLU A 1 73 ? -7.849 6.076 8.155 1.00 95.25 73 GLU A C 1
ATOM 550 O O . GLU A 1 73 ? -8.044 7.287 8.260 1.00 95.25 73 GLU A O 1
ATOM 555 N N . ILE A 1 74 ? -6.795 5.563 7.533 1.00 94.75 74 ILE A N 1
ATOM 556 C CA . ILE A 1 74 ? -5.886 6.364 6.726 1.00 94.75 74 ILE A CA 1
ATOM 557 C C . ILE A 1 74 ? -6.373 6.286 5.281 1.00 94.75 74 ILE A C 1
ATOM 559 O O . ILE A 1 74 ? -6.569 5.200 4.732 1.00 94.75 74 ILE A O 1
ATOM 563 N N . ALA A 1 75 ? -6.631 7.442 4.672 1.00 90.81 75 ALA A N 1
ATOM 564 C CA . ALA A 1 75 ? -7.069 7.488 3.286 1.00 90.81 75 ALA A CA 1
ATOM 565 C C . ALA A 1 75 ? -5.947 6.989 2.368 1.00 90.81 75 ALA A C 1
ATOM 567 O O . ALA A 1 75 ? -4.777 7.332 2.549 1.00 90.81 75 ALA A O 1
ATOM 568 N N . ARG A 1 76 ? -6.310 6.197 1.356 1.00 85.94 76 ARG A N 1
ATOM 569 C CA . ARG A 1 76 ? -5.354 5.804 0.322 1.00 85.94 76 ARG A CA 1
ATOM 570 C C . ARG A 1 76 ? -4.975 7.053 -0.485 1.00 85.94 76 ARG A C 1
ATOM 572 O O . ARG A 1 76 ? -5.894 7.747 -0.922 1.00 85.94 76 ARG A O 1
ATOM 579 N N . PRO A 1 77 ? -3.679 7.334 -0.698 1.00 88.69 77 PRO A N 1
ATOM 580 C CA . PRO A 1 77 ? -3.267 8.524 -1.431 1.00 88.69 77 PRO A CA 1
ATOM 581 C C . PRO A 1 77 ? -3.777 8.483 -2.871 1.00 88.69 77 PRO A C 1
ATOM 583 O O . PRO A 1 77 ? -3.757 7.427 -3.515 1.00 88.69 77 PRO A O 1
ATOM 586 N N . GLU A 1 78 ? -4.195 9.637 -3.388 1.00 89.81 78 GLU A N 1
ATOM 587 C CA . GLU A 1 78 ? -4.570 9.774 -4.800 1.00 89.81 78 GLU A CA 1
ATOM 588 C C . GLU A 1 78 ? -3.320 9.767 -5.685 1.00 89.81 78 GLU A C 1
ATOM 590 O O . GLU A 1 78 ? -3.333 9.249 -6.806 1.00 89.81 78 GLU A O 1
ATOM 595 N N . ASN A 1 79 ? -2.212 10.295 -5.154 1.00 90.81 79 ASN A N 1
ATOM 596 C CA . ASN A 1 79 ? -0.924 10.335 -5.825 1.00 90.81 79 ASN A CA 1
ATOM 597 C C . ASN A 1 79 ? 0.160 9.618 -5.002 1.00 90.81 79 ASN A C 1
ATOM 599 O O . ASN A 1 79 ? 0.362 9.957 -3.837 1.00 90.81 79 ASN A O 1
ATOM 603 N N . PRO A 1 80 ? 0.947 8.696 -5.594 1.00 88.00 80 PRO A N 1
ATOM 604 C CA . PRO A 1 80 ? 2.065 8.052 -4.904 1.00 88.00 80 PRO A CA 1
ATOM 605 C C . PRO A 1 80 ? 3.057 9.014 -4.230 1.00 88.00 80 PRO A C 1
ATOM 607 O O . PRO A 1 80 ? 3.711 8.635 -3.264 1.00 88.00 80 PRO A O 1
ATOM 610 N N . THR A 1 81 ? 3.183 10.259 -4.699 1.00 90.69 81 THR A N 1
ATOM 611 C CA . THR A 1 81 ? 4.071 11.255 -4.075 1.00 90.69 81 THR A CA 1
ATOM 612 C C . THR A 1 81 ? 3.594 11.752 -2.708 1.00 90.69 81 THR A C 1
ATOM 614 O O . THR A 1 81 ? 4.370 12.378 -1.999 1.00 90.69 81 THR A O 1
ATOM 617 N N . GLU A 1 82 ? 2.351 11.470 -2.314 1.00 93.44 82 GLU A N 1
ATOM 618 C CA . GLU A 1 82 ? 1.779 11.833 -1.005 1.00 93.44 82 GLU A CA 1
ATOM 619 C C . GLU A 1 82 ? 2.229 10.897 0.129 1.00 93.44 82 GLU A C 1
ATOM 621 O O . GLU A 1 82 ? 1.835 11.072 1.280 1.00 93.44 82 GLU A O 1
ATOM 626 N N . VAL A 1 83 ? 3.074 9.909 -0.176 1.00 93.12 83 VAL A N 1
ATOM 627 C CA . VAL A 1 83 ? 3.507 8.853 0.749 1.00 93.12 83 VAL A CA 1
ATOM 628 C C . VAL A 1 83 ? 4.063 9.373 2.084 1.00 93.12 83 VAL A C 1
ATOM 630 O O . VAL A 1 83 ? 3.824 8.766 3.125 1.00 93.12 83 VAL A O 1
ATOM 633 N N . GLU A 1 84 ? 4.757 10.517 2.087 1.00 94.75 84 GLU A N 1
ATOM 634 C CA . GLU A 1 84 ? 5.283 11.136 3.313 1.00 94.75 84 GLU A CA 1
ATOM 635 C C . GLU A 1 84 ? 4.164 11.603 4.246 1.00 94.75 84 GLU A C 1
ATOM 637 O O . GLU A 1 84 ? 4.212 11.380 5.457 1.00 94.75 84 GLU A O 1
ATOM 642 N N . GLU A 1 85 ? 3.130 12.218 3.678 1.00 95.12 85 GLU A N 1
ATOM 643 C CA . GLU A 1 85 ? 1.986 12.713 4.433 1.00 95.12 85 GLU A CA 1
ATOM 644 C C . GLU A 1 85 ? 1.148 11.550 4.972 1.00 95.12 85 GLU A C 1
ATOM 646 O O . GLU A 1 85 ? 0.778 11.548 6.146 1.00 95.12 85 GLU A O 1
ATOM 651 N N . VAL A 1 86 ? 0.926 10.509 4.167 1.00 95.00 86 VAL A N 1
ATOM 652 C CA . VAL A 1 86 ? 0.212 9.295 4.596 1.00 95.00 86 VAL A CA 1
ATOM 653 C C . VAL A 1 86 ? 0.960 8.581 5.729 1.00 95.00 86 VAL A C 1
ATOM 655 O O . VAL A 1 86 ? 0.352 8.179 6.726 1.00 95.00 86 VAL A O 1
ATOM 658 N N . ALA A 1 87 ? 2.290 8.478 5.644 1.00 95.19 87 ALA A N 1
ATOM 659 C CA . ALA A 1 87 ? 3.108 7.905 6.713 1.00 95.19 87 ALA A CA 1
ATOM 660 C C . ALA A 1 87 ? 3.070 8.755 7.995 1.00 95.19 87 ALA A C 1
ATOM 662 O O . ALA A 1 87 ? 3.028 8.222 9.113 1.00 95.19 87 ALA A O 1
ATOM 663 N N . ARG A 1 88 ? 3.021 10.087 7.861 1.00 96.06 88 ARG A N 1
ATOM 664 C CA . ARG A 1 88 ? 2.846 11.004 8.993 1.00 96.06 88 ARG A CA 1
ATOM 665 C C . ARG A 1 88 ? 1.480 10.818 9.655 1.00 96.06 88 ARG A C 1
ATOM 667 O O . ARG A 1 88 ? 1.417 10.710 10.879 1.00 96.06 88 ARG A O 1
ATOM 674 N N . GLN A 1 89 ? 0.402 10.736 8.876 1.00 96.12 89 GLN A N 1
ATOM 675 C CA . GLN A 1 89 ? -0.951 10.472 9.384 1.00 96.12 89 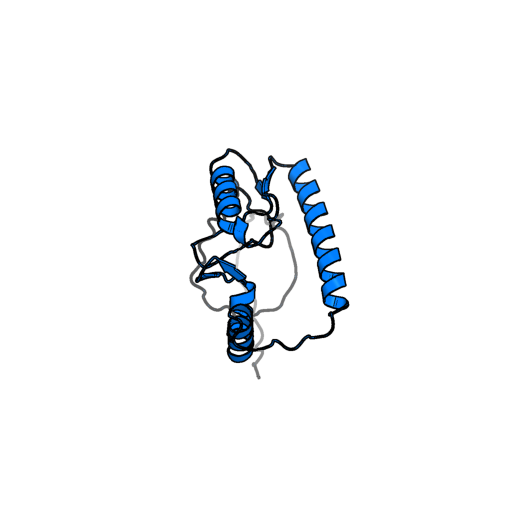GLN A CA 1
ATOM 676 C C . GLN A 1 89 ? -1.025 9.122 10.100 1.00 96.12 89 GLN A C 1
ATOM 678 O O . GLN A 1 89 ? -1.535 9.042 11.216 1.00 96.12 89 GLN A O 1
ATOM 683 N N . THR A 1 90 ? -0.427 8.088 9.508 1.00 95.50 90 THR A N 1
ATOM 684 C CA . THR A 1 90 ? -0.302 6.755 10.110 1.00 95.50 90 THR A CA 1
ATOM 685 C C . THR A 1 90 ? 0.422 6.815 11.459 1.00 95.50 90 THR A C 1
ATOM 687 O O . THR A 1 90 ? -0.036 6.240 12.447 1.00 95.50 90 THR A O 1
ATOM 690 N N . SER A 1 91 ? 1.523 7.565 11.542 1.00 95.19 91 SER A N 1
ATOM 691 C CA . SER A 1 91 ? 2.285 7.740 12.785 1.00 95.19 91 SER A CA 1
ATOM 692 C C . SER A 1 91 ? 1.469 8.441 13.875 1.00 95.19 91 SER A C 1
ATOM 694 O O . SER A 1 91 ? 1.502 8.022 15.032 1.00 95.19 91 SER A O 1
ATOM 696 N N . VAL A 1 92 ? 0.703 9.476 13.514 1.00 96.38 92 VAL A N 1
ATOM 697 C CA . VAL A 1 92 ? -0.216 10.162 14.438 1.00 96.38 92 VAL A CA 1
ATOM 698 C C . VAL A 1 92 ? -1.325 9.215 14.905 1.00 96.38 92 VAL A C 1
ATOM 700 O O . VAL A 1 92 ? -1.624 9.169 16.097 1.00 96.38 92 VAL A O 1
ATOM 703 N N . ALA A 1 93 ? -1.892 8.408 14.005 1.00 95.62 93 ALA A N 1
ATOM 704 C CA . ALA A 1 93 ? -2.915 7.427 14.351 1.00 95.62 93 ALA A CA 1
ATOM 705 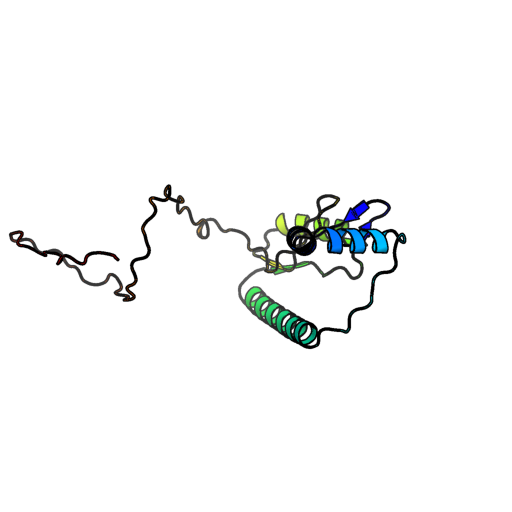C C . ALA A 1 93 ? -2.397 6.390 15.359 1.00 95.62 93 ALA A C 1
ATOM 707 O O . ALA A 1 93 ? -3.086 6.090 16.333 1.00 95.62 93 ALA A O 1
ATOM 708 N N . PHE A 1 94 ? -1.158 5.911 15.211 1.00 94.19 94 PHE A N 1
ATOM 709 C CA . PHE A 1 94 ? -0.555 4.997 16.188 1.00 94.19 94 PHE A CA 1
ATOM 710 C C . PHE A 1 94 ? -0.321 5.619 17.570 1.00 94.19 94 PHE A C 1
ATOM 712 O O . PHE A 1 94 ? -0.323 4.894 18.568 1.00 94.19 94 PHE A O 1
ATOM 719 N N . GLN A 1 95 ? -0.144 6.940 17.642 1.00 94.81 95 GLN A N 1
ATOM 720 C CA . GLN A 1 95 ? 0.004 7.678 18.901 1.00 94.81 95 GLN A CA 1
ATOM 721 C C . GLN A 1 95 ? -1.341 7.986 19.582 1.00 94.81 95 GLN A C 1
ATOM 723 O O . GLN A 1 95 ? -1.352 8.361 20.752 1.00 94.81 95 GLN A O 1
ATOM 728 N N . SER A 1 96 ? -2.465 7.823 18.878 1.00 92.75 96 SER A N 1
ATOM 729 C CA . SER A 1 96 ? -3.814 7.979 19.440 1.00 92.75 96 SER A CA 1
ATOM 730 C C . SER A 1 96 ? -4.220 6.788 20.322 1.00 92.75 96 SER A C 1
ATOM 732 O O . SER A 1 96 ? -3.461 5.839 20.468 1.00 92.75 96 SER A O 1
ATOM 734 N N . GLU A 1 97 ? -5.418 6.795 20.909 1.00 92.81 97 GLU A N 1
ATOM 735 C CA . GLU A 1 97 ? -5.974 5.658 21.671 1.00 92.81 97 GLU A CA 1
ATOM 736 C C . GLU A 1 97 ? -6.645 4.592 20.777 1.00 92.81 97 GLU A C 1
ATOM 738 O O . GLU A 1 97 ? -7.178 3.612 21.298 1.00 92.81 97 GLU A O 1
ATOM 743 N N . ALA A 1 98 ? -6.595 4.747 19.447 1.00 93.81 98 ALA A N 1
ATOM 744 C CA . ALA A 1 98 ? -7.301 3.881 18.508 1.00 93.81 98 ALA A CA 1
ATOM 745 C C . ALA A 1 98 ? -6.975 2.393 18.710 1.00 93.81 98 ALA A C 1
ATOM 747 O O . ALA A 1 98 ? -5.812 1.987 18.847 1.00 93.81 98 ALA A O 1
ATOM 748 N N . GLY A 1 99 ? -8.025 1.570 18.684 1.00 93.94 99 GLY A N 1
ATOM 749 C CA . GLY A 1 99 ? -7.903 0.117 18.734 1.00 93.94 99 GLY A CA 1
ATOM 750 C C . GLY A 1 99 ? -7.320 -0.450 17.442 1.00 93.94 99 GLY A C 1
ATOM 751 O O . GLY A 1 99 ? -6.590 -1.434 17.483 1.00 93.94 99 GLY A O 1
ATOM 752 N N . VAL A 1 100 ? -7.610 0.175 16.299 1.00 95.38 100 VAL A N 1
ATOM 753 C CA . VAL A 1 100 ? -7.171 -0.272 14.974 1.00 95.38 100 VAL A CA 1
ATOM 754 C C . VAL A 1 100 ? -6.805 0.923 14.094 1.00 95.38 100 VAL A C 1
ATOM 756 O O . VAL A 1 100 ? -7.550 1.897 14.030 1.00 95.38 100 VAL A O 1
ATOM 759 N N . VAL A 1 101 ? -5.698 0.815 13.354 1.00 95.50 101 VAL A N 1
ATOM 760 C CA . VAL A 1 101 ? -5.358 1.717 12.243 1.00 95.50 101 VAL A CA 1
ATOM 761 C C . VAL A 1 101 ? -5.539 0.957 10.929 1.00 95.50 101 VAL A C 1
ATOM 763 O O . VAL A 1 101 ? -4.827 -0.010 10.642 1.00 95.50 101 VAL A O 1
ATOM 766 N N . TYR A 1 102 ? -6.535 1.354 10.144 1.00 94.44 102 TYR A N 1
ATOM 767 C CA . TYR A 1 102 ? -6.876 0.738 8.867 1.00 94.44 102 TYR A CA 1
ATOM 768 C C . TYR A 1 102 ? -6.162 1.457 7.718 1.00 94.44 102 TYR A C 1
ATOM 770 O O . TYR A 1 102 ? -6.170 2.685 7.668 1.00 94.44 102 TYR A O 1
ATOM 778 N N . GLN A 1 103 ? -5.560 0.682 6.805 1.00 92.38 103 GLN A N 1
ATOM 779 C CA . GLN A 1 103 ? -4.766 1.180 5.664 1.00 92.38 103 GLN A CA 1
ATOM 780 C C . GLN A 1 103 ? -3.566 2.049 6.081 1.00 92.38 103 GLN A C 1
ATOM 782 O O . GLN A 1 103 ? -3.201 2.993 5.389 1.00 92.38 103 GLN A O 1
ATOM 787 N N . ALA A 1 104 ? -2.939 1.711 7.214 1.00 93.44 104 ALA A N 1
ATOM 788 C CA . ALA A 1 104 ? -1.652 2.279 7.610 1.00 93.44 104 ALA A CA 1
ATOM 789 C C . ALA A 1 104 ? -0.634 2.198 6.456 1.00 93.44 104 ALA A C 1
ATOM 791 O O . ALA A 1 104 ? -0.587 1.197 5.746 1.00 93.44 104 ALA A O 1
ATOM 792 N N . ASP A 1 105 ? 0.212 3.210 6.298 1.00 92.38 105 ASP A N 1
ATOM 793 C CA . ASP A 1 105 ? 1.337 3.174 5.359 1.00 92.38 105 ASP A CA 1
ATOM 794 C C . ASP A 1 105 ? 2.618 3.615 6.067 1.00 92.38 105 ASP A C 1
ATOM 796 O O . ASP A 1 105 ? 2.608 4.472 6.956 1.00 92.38 105 ASP A O 1
ATOM 800 N N . PHE A 1 106 ? 3.733 3.008 5.681 1.00 92.00 106 PHE A N 1
ATOM 801 C CA . PHE A 1 106 ? 5.050 3.285 6.232 1.00 92.00 106 PHE A CA 1
ATOM 802 C C . PHE A 1 106 ? 5.957 3.821 5.140 1.00 92.00 106 PHE A C 1
ATOM 804 O O . PHE A 1 106 ? 6.000 3.278 4.037 1.00 92.00 106 PHE A O 1
ATOM 811 N N . PHE A 1 107 ? 6.740 4.841 5.479 1.00 95.50 107 PHE A N 1
ATOM 812 C CA . PHE A 1 107 ? 7.707 5.425 4.566 1.00 95.50 107 PHE A CA 1
ATOM 813 C C . PHE A 1 107 ? 9.020 5.743 5.274 1.00 95.50 107 PHE A C 1
ATOM 815 O O . PHE A 1 107 ? 9.013 6.383 6.324 1.00 95.50 107 PHE A O 1
ATOM 822 N N . ASP A 1 108 ? 10.141 5.309 4.694 1.00 94.25 108 ASP A N 1
ATOM 823 C CA . ASP A 1 108 ? 11.491 5.547 5.237 1.00 94.25 108 ASP A CA 1
ATOM 824 C C . ASP A 1 108 ? 12.357 6.484 4.369 1.00 94.25 108 ASP A C 1
ATOM 826 O O . ASP A 1 108 ? 13.555 6.637 4.606 1.00 94.25 108 ASP A O 1
ATOM 830 N N . GLY A 1 109 ? 11.762 7.097 3.339 1.00 95.12 109 GLY A N 1
ATOM 831 C CA . GLY A 1 109 ? 12.462 7.897 2.331 1.00 95.12 109 GLY A CA 1
ATOM 832 C C . GLY A 1 109 ? 12.713 7.155 1.014 1.00 95.12 109 GLY A C 1
ATOM 833 O O . GLY A 1 109 ? 12.905 7.796 -0.020 1.00 95.12 109 GLY A O 1
ATOM 834 N N . ARG A 1 110 ? 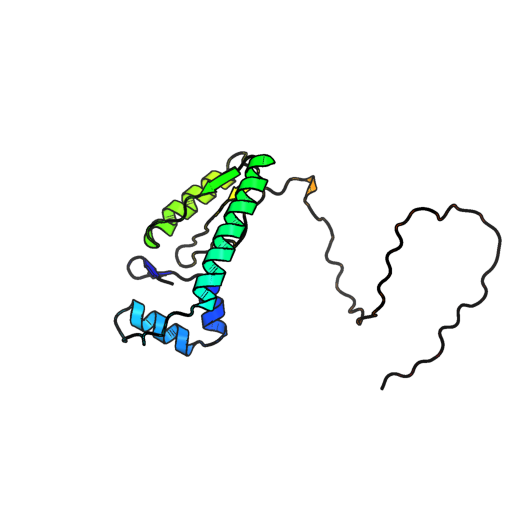12.700 5.814 1.006 1.00 95.00 110 ARG A N 1
ATOM 835 C CA . ARG A 1 110 ? 12.888 5.002 -0.215 1.00 95.00 110 ARG A CA 1
ATOM 836 C C . ARG A 1 110 ? 11.985 3.779 -0.299 1.00 95.00 110 ARG A C 1
ATOM 838 O O . ARG A 1 110 ? 11.734 3.299 -1.400 1.00 95.00 110 ARG A O 1
ATOM 845 N N . PHE A 1 111 ? 11.512 3.271 0.820 1.00 95.12 111 PHE A N 1
ATOM 846 C CA . PHE A 1 111 ? 10.581 2.169 0.913 1.00 95.12 111 PHE A CA 1
ATOM 847 C C . PHE A 1 111 ? 9.209 2.696 1.326 1.00 95.12 111 PHE A C 1
ATOM 849 O O . PHE A 1 111 ? 9.107 3.415 2.315 1.00 95.12 111 PHE A O 1
ATOM 856 N N . SER A 1 112 ? 8.174 2.323 0.575 1.00 92.75 112 SER A N 1
ATOM 857 C CA . SER A 1 112 ? 6.764 2.536 0.910 1.00 92.75 112 SER A CA 1
ATOM 858 C C . SER A 1 112 ? 6.091 1.185 1.145 1.00 92.75 112 SER A C 1
ATOM 860 O O . SER A 1 112 ? 6.158 0.310 0.270 1.00 92.75 112 SER A O 1
ATOM 862 N N . GLY A 1 113 ? 5.430 1.002 2.282 1.00 86.31 113 GLY A N 1
ATOM 863 C CA . GLY A 1 113 ? 4.848 -0.280 2.655 1.00 86.31 113 GLY A CA 1
ATOM 864 C C . GLY A 1 113 ? 3.469 -0.139 3.271 1.00 86.31 113 GLY A C 1
ATOM 865 O O . GLY A 1 113 ? 3.345 0.295 4.409 1.00 86.31 113 GLY A O 1
ATOM 866 N N . THR A 1 114 ? 2.460 -0.649 2.570 1.00 77.94 114 THR A N 1
ATOM 867 C CA . THR A 1 114 ? 1.132 -0.880 3.137 1.00 77.94 114 THR A CA 1
ATOM 868 C C . THR A 1 114 ? 1.052 -2.326 3.638 1.00 77.94 114 THR A C 1
ATOM 870 O O . THR A 1 114 ? 1.308 -3.261 2.869 1.00 77.94 114 THR A O 1
ATOM 873 N N . PRO A 1 115 ? 0.734 -2.570 4.920 1.00 64.62 115 PRO A N 1
ATOM 874 C CA . PRO A 1 115 ? 0.354 -3.896 5.356 1.00 64.62 115 PRO A CA 1
ATOM 875 C C . PRO A 1 115 ? -0.967 -4.253 4.668 1.00 64.62 115 PRO A C 1
ATOM 877 O O . PRO A 1 115 ? -1.908 -3.466 4.641 1.00 64.62 115 PRO A O 1
ATOM 880 N N . THR A 1 116 ? -1.065 -5.468 4.135 1.00 60.66 116 THR A N 1
ATOM 881 C CA . THR A 1 116 ? -2.273 -5.985 3.461 1.00 60.66 116 THR A CA 1
ATOM 882 C C . THR A 1 116 ? -3.466 -6.194 4.411 1.00 60.66 116 THR A C 1
ATOM 884 O O . THR A 1 116 ? -4.469 -6.789 4.038 1.00 60.66 116 THR A O 1
ATOM 887 N N . SER A 1 117 ? -3.344 -5.776 5.670 1.00 61.50 117 SER A N 1
ATOM 888 C CA . SER A 1 117 ? -4.337 -5.902 6.733 1.00 61.50 117 SER A CA 1
ATOM 889 C C . SER A 1 117 ? -4.224 -4.716 7.689 1.00 61.50 117 SER A C 1
ATOM 891 O O . SER A 1 117 ? -3.152 -4.128 7.825 1.00 61.50 117 SER A O 1
ATOM 893 N N . SER A 1 118 ? -5.300 -4.412 8.415 1.00 76.06 118 SER A N 1
ATOM 894 C CA . SER A 1 118 ? -5.298 -3.388 9.463 1.00 76.06 118 SER A CA 1
ATOM 895 C C . SER A 1 118 ? -4.244 -3.652 10.543 1.00 76.06 118 SER A C 1
ATOM 897 O O . SER A 1 118 ? -4.067 -4.796 10.970 1.00 76.06 118 SER A O 1
ATOM 899 N N . CYS A 1 119 ? -3.610 -2.598 11.049 1.00 81.94 119 CYS A N 1
ATOM 900 C CA . CYS A 1 119 ? -2.731 -2.691 12.206 1.00 81.94 119 CYS A CA 1
ATOM 901 C C . CYS A 1 119 ? -3.562 -2.615 13.488 1.00 81.94 119 CYS A C 1
ATOM 903 O O . CYS A 1 119 ? -4.152 -1.582 13.800 1.00 81.94 119 CYS A O 1
ATOM 905 N N . ASP A 1 120 ? -3.609 -3.721 14.223 1.00 84.06 120 ASP A N 1
ATOM 906 C CA . ASP A 1 120 ? -4.304 -3.809 15.503 1.00 84.06 120 ASP A CA 1
ATOM 907 C C . ASP A 1 120 ? -3.398 -3.344 16.644 1.00 84.06 120 ASP A C 1
ATOM 909 O O . ASP A 1 120 ? -2.217 -3.710 16.710 1.00 84.06 120 ASP A O 1
ATOM 913 N N . ARG A 1 121 ? -3.952 -2.569 17.578 1.00 80.06 121 ARG A N 1
ATOM 914 C CA . ARG A 1 121 ? -3.252 -2.243 18.813 1.00 80.06 121 ARG A CA 1
ATOM 915 C C . ARG A 1 121 ? -3.126 -3.519 19.631 1.00 80.06 121 ARG A C 1
ATOM 917 O O . ARG A 1 121 ? -4.100 -4.092 20.116 1.00 80.06 121 ARG A O 1
ATOM 924 N N . MET A 1 122 ? -1.887 -3.938 19.849 1.00 66.81 122 MET A N 1
ATOM 925 C CA . MET A 1 122 ? -1.592 -5.080 20.702 1.00 66.81 122 MET A CA 1
ATOM 926 C C . MET A 1 122 ? -1.998 -4.753 22.150 1.00 66.81 122 MET A C 1
ATOM 928 O O . MET A 1 122 ? -1.277 -4.069 22.876 1.00 66.81 122 MET A O 1
ATOM 932 N N . THR A 1 123 ? -3.160 -5.230 22.596 1.00 60.69 123 THR A N 1
ATOM 933 C CA . THR A 1 123 ? -3.523 -5.172 24.019 1.00 60.69 123 THR A CA 1
ATOM 934 C C . THR A 1 123 ? -2.636 -6.136 24.808 1.00 60.69 123 THR A C 1
ATOM 936 O O . THR A 1 123 ? -2.161 -7.140 24.268 1.00 60.69 123 THR A O 1
ATOM 939 N N . ALA A 1 124 ? -2.416 -5.881 26.102 1.00 55.88 124 ALA A N 1
ATOM 940 C CA . ALA A 1 124 ? -1.606 -6.761 26.956 1.00 55.88 124 ALA A CA 1
ATOM 941 C C . ALA A 1 124 ? -2.074 -8.234 26.922 1.00 55.88 124 ALA A C 1
ATOM 943 O O . ALA A 1 124 ? -1.249 -9.138 27.027 1.00 55.88 124 ALA A O 1
ATOM 944 N N . ALA A 1 125 ? -3.371 -8.471 26.690 1.00 52.59 125 ALA A N 1
ATOM 945 C CA . ALA A 1 125 ? -3.972 -9.797 26.545 1.00 52.59 125 ALA A CA 1
ATOM 946 C C . ALA A 1 125 ? -3.617 -10.519 25.226 1.00 52.59 125 ALA A C 1
ATOM 948 O O . ALA A 1 125 ? -3.718 -11.740 25.155 1.00 52.59 125 ALA A O 1
ATOM 949 N N . THR A 1 126 ? -3.172 -9.792 24.195 1.00 51.81 126 THR A N 1
ATOM 950 C CA . THR A 1 126 ? -2.810 -10.340 22.870 1.00 51.81 126 THR A CA 1
ATOM 951 C C . THR A 1 126 ? -1.310 -10.636 22.754 1.00 51.81 126 THR A C 1
ATOM 953 O O . THR A 1 126 ? -0.836 -11.117 21.722 1.00 51.81 126 THR A O 1
ATOM 956 N N . ARG A 1 127 ? -0.524 -10.394 23.816 1.00 47.50 127 ARG A N 1
ATOM 957 C CA . ARG A 1 127 ? 0.856 -10.883 23.890 1.00 47.50 127 ARG A CA 1
ATOM 958 C C . ARG A 1 127 ? 0.831 -12.408 23.954 1.00 47.50 127 ARG A C 1
ATOM 960 O O . ARG A 1 127 ? 0.758 -12.994 25.028 1.00 47.50 127 ARG A O 1
ATOM 967 N N . SER A 1 128 ? 0.957 -13.056 22.798 1.00 50.09 128 SER A N 1
ATOM 968 C CA . SER A 1 128 ? 1.488 -14.414 22.723 1.00 50.09 128 SER A CA 1
ATOM 969 C C . SER A 1 128 ? 2.919 -14.378 23.266 1.00 50.09 128 SER A C 1
ATOM 971 O O . SER A 1 128 ? 3.883 -14.230 22.519 1.00 50.09 128 SER A O 1
ATOM 973 N N . THR A 1 129 ? 3.074 -14.525 24.577 1.00 45.28 129 THR A N 1
ATOM 974 C CA . THR A 1 129 ? 4.342 -14.866 25.228 1.00 45.28 129 THR A CA 1
ATOM 975 C C . THR A 1 129 ? 4.626 -16.355 25.074 1.00 45.28 129 THR A C 1
ATOM 977 O O . THR A 1 129 ? 5.078 -17.000 26.014 1.00 45.28 129 THR A O 1
ATOM 980 N N . THR A 1 130 ? 4.359 -16.935 23.902 1.00 45.91 130 THR A N 1
ATOM 981 C CA . THR A 1 130 ? 4.890 -18.259 23.593 1.00 45.91 130 THR A CA 1
ATOM 982 C C . THR A 1 130 ? 6.358 -18.041 23.241 1.00 45.91 130 THR A C 1
ATOM 984 O O . THR A 1 130 ? 6.628 -17.479 22.177 1.00 45.91 130 THR A O 1
ATOM 987 N N . PRO A 1 131 ? 7.329 -18.423 24.091 1.00 41.56 131 PRO A N 1
ATOM 988 C CA . PRO A 1 131 ? 8.706 -18.444 23.642 1.00 41.56 131 PRO A CA 1
ATOM 989 C C . PRO A 1 131 ? 8.740 -19.472 22.516 1.00 41.56 131 PRO A C 1
ATOM 991 O O . PRO A 1 131 ? 8.313 -20.616 22.706 1.00 41.56 131 PRO A O 1
ATOM 994 N N . SER A 1 132 ? 9.217 -19.082 21.338 1.00 49.50 132 SER A N 1
ATOM 995 C CA . SER A 1 132 ? 9.628 -20.049 20.330 1.00 49.50 132 SER A CA 1
ATOM 996 C C . SER A 1 132 ? 10.681 -20.935 20.986 1.00 49.50 132 SER A C 1
ATOM 998 O O . SER A 1 132 ? 11.832 -20.530 21.154 1.00 49.50 132 SER A O 1
ATOM 1000 N N . SER A 1 133 ? 10.263 -22.115 21.447 1.00 43.16 133 SER A N 1
ATOM 1001 C CA . SER A 1 133 ? 11.188 -23.115 21.960 1.00 43.16 133 SER A CA 1
ATOM 1002 C C . SER A 1 133 ? 12.214 -23.383 20.859 1.00 43.16 133 SER A C 1
ATOM 1004 O O . SER A 1 133 ? 11.809 -23.487 19.695 1.00 43.16 133 SER A O 1
ATOM 1006 N N . PRO A 1 134 ? 13.518 -23.482 21.176 1.00 42.50 134 PRO A N 1
ATOM 1007 C CA . PRO A 1 134 ? 14.519 -23.820 20.178 1.00 42.50 134 PRO A CA 1
ATOM 1008 C C . PRO A 1 134 ? 14.087 -25.133 19.534 1.00 42.50 134 PRO A C 1
ATOM 1010 O O . PRO A 1 134 ? 13.915 -26.144 20.219 1.00 42.50 134 PRO A O 1
ATOM 1013 N N . GLY A 1 135 ? 13.807 -25.082 18.233 1.00 39.62 135 GLY A N 1
ATOM 1014 C CA . GLY A 1 135 ? 13.224 -26.191 17.502 1.00 39.62 135 GLY A CA 1
ATOM 1015 C C . GLY A 1 135 ? 14.110 -27.426 17.595 1.00 39.62 135 GLY A C 1
ATOM 1016 O O . GLY A 1 135 ? 15.093 -27.552 16.871 1.00 39.62 135 GLY A O 1
ATOM 1017 N N . THR A 1 136 ? 13.718 -28.391 18.422 1.00 39.47 136 THR A N 1
ATOM 1018 C CA . THR A 1 136 ? 14.034 -29.784 18.126 1.00 39.47 136 THR A CA 1
ATOM 1019 C C . THR A 1 136 ? 13.152 -30.160 16.945 1.00 39.47 136 THR A C 1
ATOM 1021 O O . THR A 1 136 ? 11.928 -30.220 17.062 1.00 39.47 136 THR A O 1
ATOM 1024 N N . ARG A 1 137 ? 13.772 -30.340 15.771 1.00 42.00 137 ARG A N 1
ATOM 1025 C CA . ARG A 1 137 ? 13.116 -30.864 14.566 1.00 42.00 137 ARG A CA 1
ATOM 1026 C C . ARG A 1 137 ? 12.351 -32.136 14.934 1.00 42.00 137 ARG A C 1
ATOM 1028 O O . ARG A 1 137 ? 12.939 -33.208 15.039 1.00 42.00 137 ARG A O 1
ATOM 1035 N N . ARG A 1 138 ? 11.035 -32.035 15.115 1.00 39.44 138 ARG A N 1
ATOM 1036 C CA . ARG A 1 138 ? 10.150 -33.197 15.082 1.00 39.44 138 ARG A CA 1
ATOM 1037 C C . ARG A 1 138 ? 9.691 -33.373 13.644 1.00 39.44 138 ARG A C 1
ATOM 1039 O O . ARG A 1 138 ? 8.966 -32.540 13.113 1.00 39.44 138 ARG A O 1
ATOM 1046 N N . SER A 1 139 ? 10.158 -34.458 13.027 1.00 36.94 139 SER A N 1
ATOM 1047 C CA . SER A 1 139 ? 9.639 -34.966 11.755 1.00 36.94 139 SER A CA 1
ATOM 1048 C C . SER A 1 139 ? 8.110 -35.074 11.774 1.00 36.94 139 SER A C 1
ATOM 1050 O O . SER A 1 139 ? 7.527 -35.326 12.837 1.00 36.94 139 SER A O 1
ATOM 1052 N N . PRO A 1 140 ? 7.454 -34.929 10.610 1.00 38.66 140 PRO A N 1
ATOM 1053 C CA . PRO A 1 140 ? 6.006 -34.880 10.520 1.00 38.66 140 PRO A CA 1
ATOM 1054 C C . PRO A 1 140 ? 5.438 -36.256 10.870 1.00 38.66 140 PRO A C 1
ATOM 1056 O O . PRO A 1 140 ? 5.601 -37.218 10.124 1.00 38.66 140 PRO A O 1
ATOM 1059 N N . ARG A 1 141 ? 4.755 -36.366 12.012 1.00 36.12 141 ARG A N 1
ATOM 1060 C CA . ARG A 1 141 ? 3.810 -37.461 12.238 1.00 36.12 141 ARG A CA 1
ATOM 1061 C C . ARG A 1 141 ? 2.407 -36.931 12.021 1.00 36.12 141 ARG A C 1
ATOM 1063 O O . ARG A 1 141 ? 1.845 -36.208 12.835 1.00 36.12 141 ARG A O 1
ATOM 1070 N N . CYS A 1 142 ? 1.898 -37.320 10.863 1.00 32.38 142 CYS A N 1
ATOM 1071 C CA . CYS A 1 142 ? 0.497 -37.452 10.538 1.00 32.38 142 CYS A CA 1
ATOM 1072 C C . CYS A 1 142 ? -0.234 -38.173 11.688 1.00 32.38 142 CYS A C 1
ATOM 1074 O O . CYS A 1 142 ? 0.075 -39.329 11.960 1.00 32.38 142 CYS A O 1
ATOM 1076 N N . CYS A 1 143 ? -1.133 -37.485 12.395 1.00 28.97 143 CYS A N 1
ATOM 1077 C CA . CYS A 1 143 ? -2.436 -38.034 12.777 1.00 28.97 143 CYS A CA 1
ATOM 1078 C C . CYS A 1 143 ? -3.305 -36.947 13.416 1.00 28.97 143 CYS A C 1
ATOM 1080 O O . CYS A 1 143 ? -3.077 -36.480 14.531 1.00 28.97 143 CYS A O 1
ATOM 1082 N N . SER A 1 144 ? -4.328 -36.567 12.668 1.00 43.53 144 SER A N 1
ATOM 1083 C CA . SER A 1 144 ? -5.521 -35.875 13.120 1.00 43.53 144 SER A CA 1
ATOM 1084 C C . SER A 1 144 ? -6.304 -36.724 14.126 1.00 43.53 144 SER A C 1
ATOM 1086 O O . SER A 1 144 ? -6.807 -37.781 13.761 1.00 43.53 144 SER A O 1
ATOM 1088 N N . SER A 1 145 ? -6.515 -36.221 15.342 1.00 36.75 145 SER A N 1
ATOM 1089 C CA . SER A 1 145 ? -7.812 -36.338 16.025 1.00 36.75 145 SER A CA 1
ATOM 1090 C C . SER A 1 145 ? -7.825 -35.473 17.283 1.00 36.75 145 SER A C 1
ATOM 1092 O O . SER A 1 145 ? -7.088 -35.722 18.236 1.00 36.75 145 SER A O 1
ATOM 1094 N N . ARG A 1 146 ? -8.699 -34.464 17.282 1.00 41.16 146 ARG A N 1
ATOM 1095 C CA . ARG A 1 146 ? -9.110 -33.708 18.467 1.00 41.16 146 ARG A CA 1
ATOM 1096 C C . ARG A 1 146 ? -9.654 -34.660 19.533 1.00 41.16 146 ARG A C 1
ATOM 1098 O O . ARG A 1 146 ? -10.604 -35.384 19.251 1.00 41.16 146 ARG A O 1
ATOM 1105 N N . ARG A 1 147 ? -9.170 -34.544 20.770 1.00 36.34 147 ARG A N 1
ATOM 1106 C CA . ARG A 1 147 ? -10.019 -34.655 21.964 1.00 36.34 147 ARG A CA 1
ATOM 1107 C C . ARG A 1 147 ? -9.635 -33.550 22.939 1.00 36.34 147 ARG A C 1
ATOM 1109 O O . ARG A 1 147 ? -8.484 -33.422 23.338 1.00 36.34 147 ARG A O 1
ATOM 1116 N N . THR A 1 148 ? -10.618 -32.715 23.237 1.00 34.31 148 THR A N 1
ATOM 1117 C CA . THR A 1 148 ? -10.607 -31.681 24.268 1.00 34.31 148 THR A CA 1
ATOM 1118 C C . THR A 1 148 ? -10.375 -32.306 25.639 1.00 34.31 148 THR A C 1
ATOM 1120 O O . THR A 1 148 ? -10.975 -33.330 25.962 1.00 34.31 148 THR A O 1
ATOM 1123 N N . ALA A 1 149 ? -9.517 -31.674 26.440 1.00 36.91 149 ALA A N 1
ATOM 1124 C CA . ALA A 1 149 ? -9.265 -32.021 27.831 1.00 36.91 149 ALA A CA 1
ATOM 1125 C C . ALA A 1 149 ? -10.506 -31.716 28.686 1.00 36.91 149 ALA A C 1
ATOM 1127 O O . ALA A 1 149 ? -10.684 -30.623 29.209 1.00 36.91 149 ALA A O 1
ATOM 1128 N N . SER A 1 150 ? -11.388 -32.698 28.791 1.00 37.91 150 SER A N 1
ATOM 1129 C CA . SER A 1 150 ? -12.419 -32.801 29.814 1.00 37.91 150 SER A CA 1
ATOM 1130 C C . SER A 1 150 ? -12.548 -34.295 30.087 1.00 37.91 150 SER A C 1
ATOM 1132 O O . SER A 1 150 ? -12.829 -35.055 29.165 1.00 37.91 150 SER A O 1
ATOM 1134 N N . ASN A 1 151 ? -12.271 -34.698 31.327 1.00 34.97 151 ASN A N 1
ATOM 1135 C CA . ASN A 1 151 ? -12.247 -36.072 31.853 1.00 34.97 151 ASN A CA 1
ATOM 1136 C C . ASN A 1 151 ? -10.911 -36.822 31.754 1.00 34.97 151 ASN A C 1
ATOM 1138 O O . ASN A 1 151 ? -10.768 -37.764 30.985 1.00 34.97 151 ASN A O 1
ATOM 1142 N N . CYS A 1 152 ? -9.990 -36.493 32.660 1.00 31.50 152 CYS A N 1
ATOM 1143 C CA . CYS A 1 152 ? -9.175 -37.509 33.332 1.00 31.50 152 CYS A CA 1
ATOM 1144 C C . CYS A 1 152 ? -9.171 -37.170 34.825 1.00 31.50 152 CYS A C 1
ATOM 1146 O O . CYS A 1 152 ? -8.374 -36.357 35.287 1.00 31.50 152 CYS A O 1
ATOM 1148 N N . ASN A 1 153 ? -10.131 -37.738 35.556 1.00 32.88 153 ASN A N 1
ATOM 1149 C CA . ASN A 1 153 ? -10.191 -37.655 37.008 1.00 32.88 153 ASN A CA 1
ATOM 1150 C C . ASN A 1 153 ? -9.168 -38.638 37.594 1.00 32.88 153 ASN A C 1
ATOM 1152 O O . ASN A 1 153 ? -9.063 -39.776 37.134 1.00 32.88 153 ASN A O 1
ATOM 1156 N N . ALA A 1 154 ? -8.411 -38.190 38.591 1.00 36.09 154 ALA A N 1
ATOM 1157 C CA . ALA A 1 154 ? -7.423 -39.002 39.281 1.00 36.09 154 ALA A CA 1
ATOM 1158 C C . ALA A 1 154 ? -8.094 -40.156 40.045 1.00 36.09 154 ALA A C 1
ATOM 1160 O O . ALA A 1 154 ? -8.987 -39.934 40.857 1.00 36.09 154 ALA A O 1
ATOM 1161 N N . SER A 1 155 ? -7.621 -41.384 39.839 1.00 33.16 155 SER A N 1
ATOM 1162 C CA . SER A 1 155 ? -7.704 -42.437 40.854 1.00 33.16 155 SER A CA 1
ATOM 1163 C C . SER A 1 155 ? -6.490 -43.357 40.736 1.00 33.16 155 SER A C 1
ATOM 1165 O O . SER A 1 155 ? -6.071 -43.748 39.648 1.00 33.16 155 SER A O 1
ATOM 1167 N N . ALA A 1 156 ? -5.864 -43.596 41.884 1.00 34.78 156 ALA A N 1
ATOM 1168 C CA . ALA A 1 156 ? -4.627 -44.334 42.056 1.00 34.78 156 ALA A CA 1
ATOM 1169 C C . ALA A 1 156 ? -4.916 -45.821 42.286 1.00 34.78 156 ALA A C 1
ATOM 1171 O O . ALA A 1 156 ? -5.706 -46.127 43.176 1.00 34.78 156 ALA A O 1
ATOM 1172 N N . SER A 1 157 ? -4.264 -46.725 41.538 1.00 32.78 157 SER A N 1
ATOM 1173 C CA . SER A 1 157 ? -3.807 -48.065 41.986 1.00 32.78 157 SER A CA 1
ATOM 1174 C C . SER A 1 157 ? -3.202 -48.915 40.838 1.00 32.78 157 SER A C 1
ATOM 1176 O O . SER A 1 157 ? -3.936 -49.525 40.078 1.00 32.78 157 SER A O 1
ATOM 1178 N N . ALA A 1 158 ? -1.857 -48.991 40.794 1.00 36.53 158 ALA A N 1
ATOM 1179 C CA . ALA A 1 158 ? -0.983 -50.081 40.279 1.00 36.53 158 ALA A CA 1
ATOM 1180 C C . ALA A 1 158 ? -1.135 -50.614 38.812 1.00 36.53 158 ALA A C 1
ATOM 1182 O O . ALA A 1 158 ? -2.030 -50.211 38.084 1.00 36.53 158 ALA A O 1
ATOM 1183 N N . PRO A 1 159 ? -0.205 -51.463 38.307 1.00 40.81 159 PRO A N 1
ATOM 1184 C CA . PRO A 1 159 ? 1.112 -51.058 37.821 1.00 40.81 159 PRO A CA 1
ATOM 1185 C C . PRO A 1 159 ? 1.328 -51.295 36.307 1.00 40.81 159 PRO A C 1
ATOM 1187 O O . PRO A 1 159 ? 0.571 -51.970 35.614 1.00 40.81 159 PRO A O 1
ATOM 1190 N N . ALA A 1 160 ? 2.423 -50.711 35.815 1.00 46.88 160 ALA A N 1
ATOM 1191 C CA . ALA A 1 160 ? 2.881 -50.691 34.431 1.00 46.88 160 ALA A CA 1
ATOM 1192 C C . ALA A 1 160 ? 2.931 -52.070 33.746 1.00 46.88 160 ALA A C 1
ATOM 1194 O O . ALA A 1 160 ? 3.661 -52.963 34.169 1.00 46.88 160 ALA A O 1
ATOM 1195 N N . SER A 1 161 ? 2.243 -52.199 32.610 1.00 37.56 161 SER A N 1
ATOM 1196 C CA . SER A 1 161 ? 2.527 -53.237 31.616 1.00 37.56 161 SER A CA 1
ATOM 1197 C C . SER A 1 161 ? 2.228 -52.739 30.192 1.00 37.56 161 SER A C 1
ATOM 1199 O O . SER A 1 161 ? 1.089 -52.555 29.789 1.00 37.56 161 SER A O 1
ATOM 1201 N N . GLY A 1 162 ? 3.316 -52.472 29.462 1.00 32.88 162 GLY A N 1
ATOM 1202 C CA . GLY A 1 162 ? 3.490 -52.702 28.024 1.00 32.88 162 GLY A CA 1
ATOM 1203 C C . GLY A 1 162 ? 2.497 -52.110 27.015 1.00 32.88 162 GLY A C 1
ATOM 1204 O O . GLY A 1 162 ? 1.573 -52.791 26.592 1.00 32.88 162 GLY A O 1
ATOM 1205 N N . CYS A 1 163 ? 2.831 -50.947 26.445 1.00 30.12 163 CYS A N 1
ATOM 1206 C CA . CYS A 1 163 ? 2.513 -50.655 25.042 1.00 30.12 163 CYS A CA 1
ATOM 1207 C C . CYS A 1 163 ? 3.799 -50.795 24.218 1.00 30.12 163 CYS A C 1
ATOM 1209 O O . CYS A 1 163 ? 4.648 -49.904 24.220 1.00 30.12 163 CYS A O 1
ATOM 1211 N N . THR A 1 164 ? 3.967 -51.927 23.536 1.00 34.44 164 THR A N 1
ATOM 1212 C CA . THR A 1 164 ? 5.029 -52.126 22.543 1.00 34.44 164 THR A CA 1
ATOM 1213 C C . THR A 1 164 ? 4.615 -51.490 21.215 1.00 34.44 164 THR A C 1
ATOM 1215 O O . THR A 1 164 ? 3.545 -51.764 20.679 1.00 34.44 164 THR A O 1
ATOM 1218 N N . CYS A 1 165 ? 5.467 -50.620 20.670 1.00 32.25 165 CYS A N 1
ATOM 1219 C CA . CYS A 1 165 ? 5.304 -50.081 19.321 1.00 32.25 165 CYS A CA 1
ATOM 1220 C C . CYS A 1 165 ? 6.015 -51.028 18.346 1.00 32.25 165 CYS A C 1
ATOM 1222 O O . CYS A 1 165 ? 7.236 -51.176 18.410 1.00 32.25 165 CYS A O 1
ATOM 1224 N N . GLY A 1 166 ? 5.239 -51.708 17.500 1.00 31.81 166 GLY A N 1
ATOM 1225 C CA . GLY A 1 166 ? 5.742 -52.621 16.478 1.00 31.81 166 GLY A CA 1
ATOM 1226 C C . GLY A 1 166 ? 6.690 -51.922 15.503 1.00 31.81 166 GLY A C 1
ATOM 1227 O O . GLY A 1 166 ? 6.477 -50.779 15.099 1.00 31.81 166 GLY A O 1
ATOM 1228 N N . SER A 1 167 ? 7.756 -52.629 15.142 1.00 40.66 167 SER A N 1
ATOM 1229 C CA . SER A 1 167 ? 8.774 -52.213 14.184 1.00 40.66 167 SER A CA 1
ATOM 1230 C C . SER A 1 167 ? 8.168 -51.943 12.805 1.00 40.66 167 SER A C 1
ATOM 1232 O O . SER A 1 167 ? 7.701 -52.867 12.142 1.00 40.66 167 SER A O 1
ATOM 1234 N N . ALA A 1 168 ? 8.242 -50.695 12.348 1.00 33.84 168 ALA A N 1
ATOM 1235 C CA . ALA A 1 168 ? 8.083 -50.343 10.944 1.00 33.84 168 ALA A CA 1
ATOM 1236 C C . ALA A 1 168 ? 9.386 -49.701 10.456 1.00 33.84 168 ALA A C 1
ATOM 1238 O O . ALA A 1 168 ? 9.753 -48.597 10.859 1.00 33.84 168 ALA A O 1
ATOM 1239 N N . THR A 1 169 ? 10.106 -50.452 9.632 1.00 34.25 169 THR A N 1
ATOM 1240 C CA . THR A 1 169 ? 11.316 -50.064 8.909 1.00 34.25 169 THR A CA 1
ATOM 1241 C C . THR A 1 169 ? 10.968 -48.982 7.882 1.00 34.25 169 THR A C 1
ATOM 1243 O O . THR A 1 169 ? 10.083 -49.192 7.054 1.00 34.25 169 THR A O 1
ATOM 1246 N N . CYS A 1 170 ? 11.650 -47.834 7.912 1.00 28.20 170 CYS A N 1
ATOM 1247 C CA . CYS A 1 170 ? 11.551 -46.827 6.851 1.00 28.20 170 CYS A CA 1
ATOM 1248 C C . CYS A 1 170 ? 12.358 -47.280 5.621 1.00 28.20 170 CYS A C 1
ATOM 1250 O O . CYS A 1 170 ? 13.532 -47.624 5.762 1.00 28.20 170 CYS A O 1
ATOM 1252 N N . ARG A 1 171 ? 11.730 -47.264 4.440 1.00 33.94 171 ARG A N 1
ATOM 1253 C CA . ARG A 1 171 ? 12.402 -47.164 3.135 1.00 33.94 171 ARG A CA 1
ATOM 1254 C C . ARG A 1 171 ? 12.486 -45.698 2.734 1.00 33.94 171 ARG A C 1
ATOM 1256 O O . ARG A 1 171 ? 11.543 -44.960 3.099 1.00 33.94 171 ARG A O 1
#

Sequence (171 aa):
MFLLGPTVVYSASDLTAAATCEWATMHRVGAKLGRVELSKFEADDMLARTAKLGDAHELRVLADLKATRDVVEIARPENPTEVEEVARQTSVAFQSEAGVVYQADFFDGRFSGTPTSSCDRMTAATRSTTPSSPGTRRSPRCCSSRRTASNCNASASAPASGCTCGSATCR

Radius of gyration: 25.9 Å; chains: 1; bounding box: 35×67×65 Å

Foldseek 3Di:
DADQDPAAAEEPVLVVVCVVPVVLSVQVVCVNVVNDDDDDDDDDPVVVVVVVVLVVVLVVVVVVCVVPFFEDEQDDDPDPNCQVVQQVVLVVVVVDPGQWYHQRWHDDPHYIYTDSGIDGDCDPVNPPPPPPDPDPDDDDDDDDDDDDPDDDDDDDDDDDDDDDDDDDDDD

pLDDT: mean 76.57, std 24.68, range [28.2, 97.06]

Secondary structure (DSSP, 8-state):
-EEETTEEEB-HHHHHHHHH-HHHHHHHHHHHTTSSPPPPPPP-HHHHHHHHHHHHHHHHHHHHHHHHS-EEEPPPPSSGGGHHHHHHHHHHHHHSS-SEEET--EESSSBEE--SS-EE---GGG----------------------S----------------------

Organism: NCBI:txid2787634